Protein AF-A0A6I1JMP0-F1 (afdb_monomer_lite)

pLDDT: mean 73.6, std 20.13, range [30.09, 96.31]

Foldseek 3Di:
DDDDDPPDDPDPPPVVVVVVVVCVVDDDDDDDDDPDPDDDFQKWKWWDEALEIEIEGEDQDVVLVVLLVVLLVVLPVSRHYHYHYDHDNPAAPCCSVQNNLQSNLCSQFHGWMWMDGRQEIDTDHHGDPPVSVVVNVVSVVVHPPRHDD

Radius of gyration: 17.38 Å; chains: 1; bounding box: 66×36×36 Å

Secondary structure (DSSP, 8-state):
------SSSSS-THHHHHHHHHHTT----S--------PPP-EEEEEEETTEEEEEEEESSHHHHHHHHHHHHHH-TT-EEEEEEEE-S-PPTTHHHHHHHHHHHHTTEEEEEEEEETTEEEEEEEESHHHHHHHHHHHHHTPPTT-B-

Structure (mmCIF, N/CA/C/O backbone):
data_AF-A0A6I1JMP0-F1
#
_entry.id   AF-A0A6I1JMP0-F1
#
loop_
_atom_site.group_PDB
_atom_site.id
_atom_site.type_symbol
_atom_site.label_atom_id
_atom_site.label_alt_id
_atom_site.label_comp_id
_atom_site.label_asym_id
_atom_site.label_entity_id
_atom_site.label_seq_id
_atom_site.pdbx_PDB_ins_code
_atom_site.Cartn_x
_atom_site.Cartn_y
_atom_site.Cartn_z
_atom_site.occupancy
_atom_site.B_iso_or_equiv
_atom_site.auth_seq_id
_atom_site.auth_comp_id
_atom_site.auth_asym_id
_atom_site.auth_atom_id
_atom_site.pdbx_PDB_model_num
ATOM 1 N N . MET A 1 1 ? 49.436 2.771 -10.091 1.00 38.75 1 MET A N 1
ATOM 2 C CA . MET A 1 1 ? 49.497 3.613 -8.878 1.00 38.75 1 MET A CA 1
ATOM 3 C C . MET A 1 1 ? 48.070 4.043 -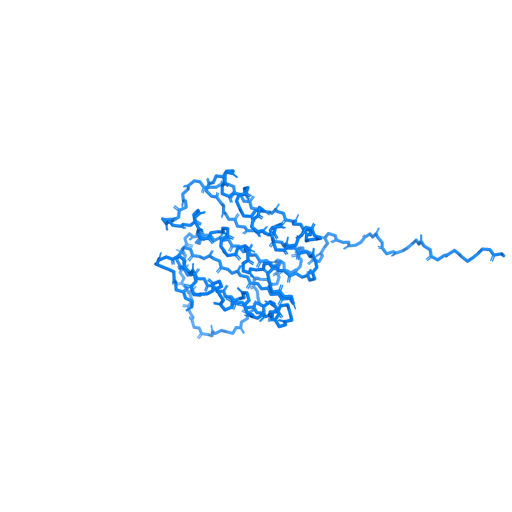8.599 1.00 38.75 1 MET A C 1
ATOM 5 O O . MET A 1 1 ? 47.429 4.527 -9.519 1.00 38.75 1 MET A O 1
ATOM 9 N N . ALA A 1 2 ? 47.541 3.644 -7.445 1.00 38.41 2 ALA A N 1
ATOM 10 C CA . ALA A 1 2 ? 46.113 3.490 -7.181 1.00 38.41 2 ALA A CA 1
ATOM 11 C C . ALA A 1 2 ? 45.353 4.825 -7.120 1.00 38.41 2 ALA A C 1
ATOM 13 O O . ALA A 1 2 ? 45.766 5.734 -6.404 1.00 38.41 2 ALA A O 1
ATOM 14 N N . ASP A 1 3 ? 44.236 4.896 -7.844 1.00 30.09 3 ASP A N 1
ATOM 15 C CA . ASP A 1 3 ? 43.247 5.966 -7.742 1.00 30.09 3 ASP A CA 1
ATOM 16 C C . ASP A 1 3 ? 42.287 5.643 -6.586 1.00 30.09 3 ASP A C 1
ATOM 18 O O . ASP A 1 3 ? 41.562 4.646 -6.596 1.00 30.09 3 ASP A O 1
ATOM 22 N N . ALA A 1 4 ? 42.373 6.444 -5.527 1.00 41.44 4 ALA A N 1
ATOM 23 C CA . ALA A 1 4 ? 41.570 6.330 -4.320 1.00 41.44 4 ALA A CA 1
ATOM 24 C C . ALA A 1 4 ? 40.298 7.177 -4.473 1.00 41.44 4 ALA A C 1
ATOM 26 O O . ALA A 1 4 ? 40.251 8.331 -4.052 1.00 41.44 4 ALA A O 1
ATOM 27 N N . GLY A 1 5 ? 39.262 6.587 -5.070 1.00 37.03 5 GLY A N 1
ATOM 28 C CA . GLY A 1 5 ? 37.999 7.260 -5.383 1.00 37.03 5 GLY A CA 1
ATOM 29 C C . GLY A 1 5 ? 36.747 6.565 -4.845 1.00 37.03 5 GLY A C 1
ATOM 30 O O . GLY A 1 5 ? 35.723 6.589 -5.512 1.00 37.03 5 GLY A O 1
ATOM 31 N N . LEU A 1 6 ? 36.783 5.917 -3.673 1.00 38.41 6 LEU A N 1
ATOM 32 C CA . LEU A 1 6 ? 35.610 5.207 -3.121 1.00 38.41 6 LEU A CA 1
ATOM 33 C C . LEU A 1 6 ? 35.422 5.466 -1.623 1.00 38.41 6 LEU A C 1
ATOM 35 O O . LEU A 1 6 ? 35.526 4.571 -0.791 1.00 38.41 6 LEU A O 1
ATOM 39 N N . GLY A 1 7 ? 35.153 6.719 -1.255 1.00 36.94 7 GLY A N 1
ATOM 40 C CA . GLY A 1 7 ? 35.006 7.065 0.158 1.00 36.94 7 GLY A CA 1
ATOM 41 C C . GLY A 1 7 ? 34.361 8.413 0.427 1.00 36.94 7 GLY A C 1
ATOM 42 O O . GLY A 1 7 ? 34.910 9.192 1.202 1.00 36.94 7 GLY A O 1
ATOM 43 N N . ARG A 1 8 ? 33.227 8.742 -0.212 1.00 49.22 8 ARG A N 1
ATOM 44 C CA . ARG A 1 8 ? 32.472 9.940 0.212 1.00 49.22 8 ARG A CA 1
ATOM 45 C C . ARG A 1 8 ? 30.971 10.004 -0.084 1.00 49.22 8 ARG A C 1
ATOM 47 O O . ARG A 1 8 ? 30.377 11.047 0.157 1.00 49.22 8 ARG A O 1
ATOM 54 N N . VAL A 1 9 ? 30.327 8.919 -0.517 1.00 43.19 9 VAL A N 1
ATOM 55 C CA . VAL A 1 9 ? 28.877 8.924 -0.820 1.00 43.19 9 VAL A CA 1
ATOM 56 C C . VAL A 1 9 ? 28.107 7.966 0.091 1.00 43.19 9 VAL A C 1
ATOM 58 O O . VAL A 1 9 ? 27.271 7.204 -0.355 1.00 43.19 9 VAL A O 1
ATOM 61 N N . MET A 1 10 ? 28.398 7.952 1.392 1.00 44.78 10 MET A N 1
ATOM 62 C CA . MET A 1 10 ? 27.617 7.174 2.368 1.00 44.78 10 MET A CA 1
ATOM 63 C C . MET A 1 10 ? 27.714 7.819 3.753 1.00 44.78 10 MET A C 1
ATOM 65 O O . MET A 1 10 ? 28.401 7.299 4.629 1.00 44.78 10 MET A O 1
ATOM 69 N N . ARG A 1 11 ? 27.108 9.000 3.961 1.00 45.81 11 ARG A N 1
ATOM 70 C CA . ARG A 1 11 ? 26.920 9.533 5.331 1.00 45.81 11 ARG A CA 1
ATOM 71 C C . ARG A 1 11 ? 25.887 10.653 5.527 1.00 45.81 11 ARG A C 1
ATOM 73 O O . ARG A 1 11 ? 25.897 11.287 6.576 1.00 45.81 11 ARG A O 1
ATOM 80 N N . HIS A 1 12 ? 24.961 10.875 4.587 1.00 43.22 12 HIS A N 1
ATOM 81 C CA . HIS A 1 12 ? 23.867 11.855 4.765 1.00 43.22 12 HIS A CA 1
ATOM 82 C C . HIS A 1 12 ? 22.460 11.309 4.449 1.00 43.22 12 HIS A C 1
ATOM 84 O O . HIS A 1 12 ? 21.488 12.060 4.433 1.00 43.22 12 HIS A O 1
ATOM 90 N N . TRP A 1 13 ? 22.329 9.989 4.287 1.00 39.50 13 TRP A N 1
ATOM 91 C CA . TRP A 1 13 ? 21.099 9.322 3.845 1.00 39.50 13 TRP A CA 1
ATOM 92 C C . TRP A 1 13 ? 19.871 9.375 4.795 1.00 39.50 13 TRP A C 1
ATOM 94 O O . TRP A 1 13 ? 18.766 9.256 4.280 1.00 39.50 13 TRP A O 1
ATOM 104 N N . PRO A 1 14 ? 19.936 9.631 6.125 1.00 41.81 14 PRO A N 1
ATOM 105 C CA . PRO A 1 14 ? 18.713 9.619 6.939 1.00 41.81 14 PRO A CA 1
ATOM 106 C C . PRO A 1 14 ? 17.986 10.976 7.022 1.00 41.81 14 PRO A C 1
ATOM 108 O O . PRO A 1 14 ? 16.922 11.052 7.626 1.00 41.81 14 PRO A O 1
ATOM 111 N N . ARG A 1 15 ? 18.522 12.066 6.443 1.00 42.44 15 ARG A N 1
ATOM 112 C CA . ARG A 1 15 ? 17.909 13.409 6.563 1.00 42.44 15 ARG A CA 1
ATOM 113 C C . ARG A 1 15 ? 16.947 13.783 5.435 1.00 42.44 15 ARG A C 1
ATOM 115 O O . ARG A 1 15 ? 16.095 14.636 5.646 1.00 42.44 15 ARG A O 1
ATOM 122 N N . LEU A 1 16 ? 17.040 13.144 4.269 1.00 45.06 16 LEU A N 1
ATOM 123 C CA . LEU A 1 16 ? 16.169 13.459 3.128 1.00 45.06 16 LEU A CA 1
ATOM 124 C C . LEU A 1 16 ? 14.855 12.667 3.143 1.00 45.06 16 LEU A C 1
ATOM 126 O O . LEU A 1 16 ? 13.846 13.191 2.691 1.00 45.06 16 LEU A O 1
ATOM 130 N N . ILE A 1 17 ? 14.830 11.482 3.765 1.00 50.97 17 ILE A N 1
ATOM 131 C CA . ILE A 1 17 ? 13.585 10.737 4.032 1.00 50.97 17 ILE A CA 1
ATOM 132 C C . ILE A 1 17 ? 12.728 11.513 5.041 1.00 50.97 17 ILE A C 1
ATOM 134 O O . ILE A 1 17 ? 11.531 11.686 4.834 1.00 50.97 17 ILE A O 1
ATOM 138 N N . ALA A 1 18 ? 13.361 12.093 6.068 1.00 39.06 18 ALA A N 1
ATOM 139 C CA . ALA A 1 18 ? 12.692 13.023 6.969 1.00 39.06 18 ALA A CA 1
ATOM 140 C C . ALA A 1 18 ? 12.230 14.299 6.248 1.00 39.06 18 ALA A C 1
ATOM 142 O O . ALA A 1 18 ? 11.199 14.828 6.623 1.00 39.06 18 ALA A O 1
ATOM 143 N N . MET A 1 19 ? 12.925 14.786 5.211 1.00 36.94 19 MET A N 1
ATOM 144 C CA . MET A 1 19 ? 12.552 16.036 4.530 1.00 36.94 19 MET A CA 1
ATOM 145 C C . MET A 1 19 ? 11.480 15.862 3.443 1.00 36.94 19 MET A C 1
ATOM 147 O O . MET A 1 19 ? 10.708 16.788 3.235 1.00 36.94 19 MET A O 1
ATOM 151 N N . ALA A 1 20 ? 11.363 14.688 2.813 1.00 43.72 20 ALA A N 1
ATOM 152 C CA . ALA A 1 20 ? 10.216 14.350 1.962 1.00 43.72 20 ALA A CA 1
ATOM 153 C C . ALA A 1 20 ? 8.941 14.099 2.793 1.00 43.72 20 ALA A C 1
ATOM 155 O O . ALA A 1 20 ? 7.858 14.515 2.393 1.00 43.72 20 ALA A O 1
ATOM 156 N N . LEU A 1 21 ? 9.076 13.527 3.998 1.00 47.44 21 LEU A N 1
ATOM 157 C CA . LEU A 1 21 ? 7.983 13.459 4.977 1.00 47.44 21 LEU A CA 1
ATOM 158 C C . LEU A 1 21 ? 7.676 14.820 5.631 1.00 47.44 21 LEU A C 1
ATOM 160 O O . LEU A 1 21 ? 6.520 15.094 5.929 1.00 47.44 21 LEU A O 1
ATOM 164 N N . LEU A 1 22 ? 8.668 15.701 5.812 1.00 42.62 22 LEU A N 1
ATOM 165 C CA . LEU A 1 22 ? 8.462 17.045 6.376 1.00 42.62 22 LEU A CA 1
ATOM 166 C C . LEU A 1 22 ? 7.930 18.051 5.338 1.00 42.62 22 LEU A C 1
ATOM 168 O O . LEU A 1 22 ? 7.284 19.024 5.713 1.00 42.62 22 LEU A O 1
ATOM 172 N N . LEU A 1 23 ? 8.140 17.813 4.037 1.00 40.66 23 LEU A N 1
ATOM 173 C CA . LEU A 1 23 ? 7.526 18.604 2.961 1.00 40.66 23 LEU A CA 1
ATOM 174 C C . LEU A 1 23 ? 6.091 18.173 2.633 1.00 40.66 23 LEU A C 1
ATOM 176 O O . LEU A 1 23 ? 5.358 18.961 2.041 1.00 40.66 23 LEU A O 1
ATOM 180 N N . LEU A 1 24 ? 5.630 17.015 3.120 1.00 45.25 24 LEU A N 1
ATOM 181 C CA . LEU A 1 24 ? 4.205 16.657 3.112 1.00 45.25 24 LEU A CA 1
ATOM 182 C C . LEU A 1 24 ? 3.403 17.361 4.229 1.00 45.25 24 LEU A C 1
ATOM 184 O O . LEU A 1 24 ? 2.271 16.995 4.519 1.00 45.25 24 LEU A O 1
ATOM 188 N N . ALA A 1 25 ? 3.976 18.394 4.852 1.00 42.72 25 ALA A N 1
ATOM 189 C CA . ALA A 1 25 ? 3.226 19.429 5.559 1.00 42.72 25 ALA A CA 1
ATOM 190 C C . ALA A 1 25 ? 3.020 20.696 4.697 1.00 42.72 25 ALA A C 1
ATOM 192 O O . ALA A 1 25 ? 2.418 21.658 5.171 1.00 42.72 25 ALA A O 1
ATOM 193 N N . LEU A 1 26 ? 3.532 20.739 3.454 1.00 41.38 26 LEU A N 1
ATOM 194 C CA . LEU A 1 26 ? 3.520 21.957 2.641 1.00 41.38 26 LEU A CA 1
ATOM 195 C C . LEU A 1 26 ? 3.535 21.715 1.116 1.00 41.38 26 LEU A C 1
ATOM 197 O O . LEU A 1 26 ? 4.422 22.194 0.411 1.00 41.38 26 LEU A O 1
ATOM 201 N N . ALA A 1 27 ? 2.508 21.055 0.581 1.00 36.16 27 ALA A N 1
ATOM 202 C CA . ALA A 1 27 ? 2.148 21.187 -0.834 1.00 36.16 27 ALA A CA 1
ATOM 203 C C . ALA A 1 27 ? 0.772 21.873 -0.946 1.00 36.16 27 ALA A C 1
ATOM 205 O O . ALA A 1 27 ? -0.240 21.246 -0.639 1.00 36.16 27 ALA A O 1
ATOM 206 N N . PRO A 1 28 ? 0.685 23.163 -1.333 1.00 42.41 28 PRO A N 1
ATOM 207 C CA . PRO A 1 28 ? -0.599 23.820 -1.526 1.00 42.41 28 PRO A CA 1
ATOM 208 C C . PRO A 1 28 ? -1.009 23.789 -3.002 1.00 42.41 28 PRO A C 1
ATOM 210 O O . PRO A 1 28 ? -0.508 24.592 -3.789 1.00 42.41 28 PRO A O 1
ATOM 213 N N . HIS A 1 29 ? -1.974 22.942 -3.374 1.00 42.78 29 HIS A N 1
ATOM 214 C CA . HIS A 1 29 ? -2.870 23.223 -4.507 1.00 42.78 29 HIS A CA 1
ATOM 215 C C . HIS A 1 29 ? -4.268 22.639 -4.255 1.00 42.78 29 HIS A C 1
ATOM 217 O O . HIS A 1 29 ? -4.628 21.606 -4.797 1.00 42.78 29 HIS A O 1
ATOM 223 N N . HIS A 1 30 ? -5.016 23.277 -3.352 1.00 40.66 30 HIS A N 1
ATOM 224 C CA . HIS A 1 30 ? -6.379 23.798 -3.541 1.00 40.66 30 HIS A CA 1
ATOM 225 C C . HIS A 1 30 ? -6.719 24.613 -2.279 1.00 40.66 30 HIS A C 1
ATOM 227 O O . HIS A 1 30 ? -6.793 24.085 -1.172 1.00 40.66 30 HIS A O 1
ATOM 233 N N . SER A 1 31 ? -6.869 25.931 -2.432 1.00 55.12 31 SER A N 1
ATOM 234 C CA . SER A 1 31 ? -7.394 26.811 -1.383 1.00 55.12 31 SER A CA 1
ATOM 235 C C . SER A 1 31 ? -8.855 26.476 -1.097 1.00 55.12 31 SER A C 1
ATOM 237 O O . SER A 1 31 ? -9.685 26.645 -1.984 1.00 55.12 31 SER A O 1
ATOM 239 N N . ALA A 1 32 ? -9.172 26.101 0.141 1.00 42.25 32 ALA A N 1
ATOM 240 C CA . ALA A 1 32 ? -10.128 26.803 1.007 1.00 42.25 32 ALA A CA 1
ATOM 241 C C . ALA A 1 32 ? -10.348 25.995 2.297 1.00 42.25 32 ALA A C 1
ATOM 243 O O . ALA A 1 32 ? -10.849 24.881 2.259 1.00 42.25 32 ALA A O 1
ATOM 244 N N . AL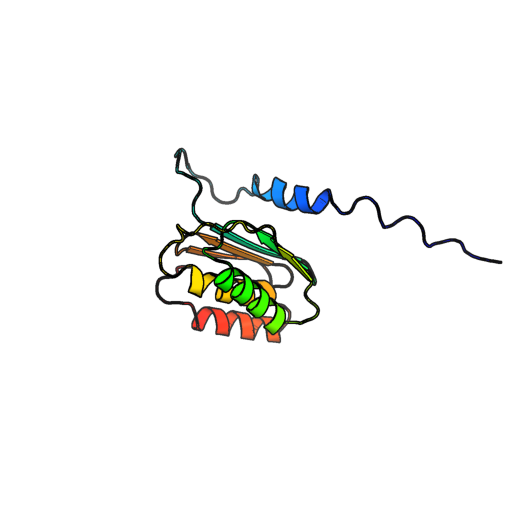A A 1 33 ? -9.981 26.602 3.427 1.00 42.75 33 ALA A N 1
ATOM 245 C CA . ALA A 1 33 ? -10.493 26.329 4.769 1.00 42.75 33 ALA A CA 1
ATOM 246 C C . ALA A 1 33 ? -10.678 24.854 5.185 1.00 42.75 33 ALA A C 1
ATOM 248 O O . ALA A 1 33 ? -11.752 24.283 5.036 1.00 42.75 33 ALA A O 1
ATOM 249 N N . GLN A 1 34 ? -9.700 24.303 5.903 1.00 40.12 34 GLN A N 1
ATOM 250 C CA . GLN A 1 34 ? -10.008 23.346 6.969 1.00 40.12 34 GLN A CA 1
ATOM 251 C C . GLN A 1 34 ? -9.497 23.894 8.297 1.00 40.12 34 GLN A C 1
ATOM 253 O O . GLN A 1 34 ? -8.521 23.446 8.886 1.00 40.12 34 GLN A O 1
ATOM 258 N N . THR A 1 35 ? -10.200 24.918 8.772 1.00 44.25 35 THR A N 1
ATOM 259 C CA . THR A 1 35 ? -10.404 25.104 10.206 1.00 44.25 35 THR A CA 1
ATOM 260 C C . THR A 1 35 ? -11.270 23.946 10.697 1.00 44.25 35 THR A C 1
ATOM 262 O O . THR A 1 35 ? -12.494 24.035 10.650 1.00 44.25 35 THR A O 1
ATOM 265 N N . ALA A 1 36 ? -10.663 22.843 11.117 1.00 43.72 36 ALA A N 1
ATOM 266 C CA . ALA A 1 36 ? -11.351 21.847 11.926 1.00 43.72 36 ALA A CA 1
ATOM 267 C C . ALA A 1 36 ? -10.322 21.024 12.696 1.00 43.72 36 ALA A C 1
ATOM 269 O O . ALA A 1 36 ? -9.566 20.249 12.115 1.00 43.72 36 ALA A O 1
ATOM 270 N N . GLU A 1 37 ? -10.325 21.183 14.014 1.00 37.75 37 GLU A N 1
ATOM 271 C CA . GLU A 1 37 ? -9.728 20.234 14.943 1.00 37.75 37 GLU A CA 1
ATOM 272 C C . GLU A 1 37 ? -10.477 18.898 14.802 1.00 37.75 37 GLU A C 1
ATOM 274 O O . GLU A 1 37 ? -11.472 18.643 15.472 1.00 37.75 37 GLU A O 1
ATOM 279 N N . THR A 1 38 ? -10.050 18.072 13.849 1.00 41.16 38 THR A N 1
ATOM 280 C CA . THR A 1 38 ? -10.534 16.700 13.659 1.00 41.16 38 THR A CA 1
ATOM 281 C C . THR A 1 38 ? -9.395 15.773 14.072 1.00 41.16 38 THR A C 1
ATOM 283 O O . THR A 1 38 ? -8.257 16.033 13.670 1.00 41.16 38 THR A O 1
ATOM 286 N N . PRO A 1 39 ? -9.632 14.717 14.876 1.00 49.41 39 PRO A N 1
ATOM 287 C CA . PRO A 1 39 ? -8.598 13.717 15.129 1.00 49.41 39 PRO A CA 1
ATOM 288 C C . PRO A 1 39 ? -8.040 13.239 13.784 1.00 49.41 39 PRO A C 1
ATOM 290 O O . PRO A 1 39 ? -8.813 12.973 12.863 1.00 49.41 39 PRO A O 1
ATOM 293 N N . ALA A 1 40 ? -6.708 13.207 13.657 1.00 58.25 40 ALA A N 1
ATOM 294 C CA . ALA A 1 40 ? -6.042 12.909 12.393 1.00 58.25 40 ALA A CA 1
ATOM 295 C C . ALA A 1 40 ? -6.647 11.636 11.762 1.00 58.25 40 ALA A C 1
ATOM 297 O O . ALA A 1 40 ? -6.731 10.614 12.452 1.00 58.25 40 ALA A O 1
ATOM 298 N N . PRO A 1 41 ? -7.107 11.683 10.496 1.00 72.50 41 PRO A N 1
ATOM 299 C CA . PRO A 1 41 ? -7.826 10.562 9.907 1.00 72.50 41 PRO A CA 1
ATOM 300 C C . PRO A 1 41 ? -6.951 9.308 9.850 1.00 72.50 41 PRO A C 1
ATOM 302 O O . PRO A 1 41 ? -5.737 9.406 9.646 1.00 72.50 41 PRO A O 1
ATOM 305 N N . TYR A 1 42 ? -7.575 8.134 9.982 1.00 82.81 42 TYR A N 1
ATOM 306 C CA . TYR A 1 42 ? -6.907 6.849 9.784 1.00 82.81 42 TYR A CA 1
ATOM 307 C C . TYR A 1 42 ? -6.437 6.739 8.330 1.00 82.81 42 TYR A C 1
ATOM 309 O O . TYR A 1 42 ? -7.247 6.560 7.416 1.00 82.81 42 TYR A O 1
ATOM 317 N N . GLN A 1 43 ? -5.129 6.891 8.131 1.00 90.06 43 GLN A N 1
ATOM 318 C CA . GLN A 1 43 ? -4.516 7.049 6.818 1.00 90.06 43 GLN A CA 1
ATOM 319 C C . GLN A 1 43 ? -3.333 6.111 6.623 1.00 90.06 43 GLN A C 1
ATOM 321 O O . GLN A 1 43 ? -2.587 5.842 7.564 1.00 90.06 43 GLN A O 1
ATOM 326 N N . LEU A 1 44 ? -3.133 5.682 5.380 1.00 90.00 44 LEU A N 1
ATOM 327 C CA . LEU A 1 44 ? -1.953 4.967 4.908 1.00 90.00 44 LEU A CA 1
ATOM 328 C C . LEU A 1 44 ? -1.380 5.732 3.713 1.00 90.00 44 LEU A C 1
ATOM 330 O O . LEU A 1 44 ? -2.083 5.991 2.739 1.00 90.00 44 LEU A O 1
ATOM 334 N N . SER A 1 45 ? -0.104 6.088 3.796 1.00 87.62 45 SER A N 1
ATOM 335 C CA . SER A 1 45 ? 0.639 6.774 2.742 1.00 87.62 45 SER A CA 1
ATOM 336 C C . SER A 1 45 ? 1.686 5.839 2.159 1.00 87.62 45 SER A C 1
ATOM 338 O O . SER A 1 45 ? 2.397 5.152 2.899 1.00 87.62 45 SER A O 1
ATOM 340 N N . LEU A 1 46 ? 1.768 5.812 0.832 1.00 91.00 46 LEU A N 1
ATOM 341 C CA . LEU A 1 46 ? 2.708 5.006 0.075 1.00 91.00 46 LEU A CA 1
ATOM 342 C C . LEU A 1 46 ? 3.383 5.890 -0.963 1.00 91.00 46 LEU A C 1
ATOM 344 O O . LEU A 1 46 ? 2.713 6.477 -1.806 1.00 91.00 46 LEU A O 1
ATOM 348 N N . VAL A 1 47 ? 4.707 5.974 -0.925 1.00 88.44 47 VAL A N 1
ATOM 349 C CA . VAL A 1 47 ? 5.484 6.806 -1.849 1.00 88.44 47 VAL A CA 1
ATOM 350 C C . VAL A 1 47 ? 6.534 5.940 -2.522 1.00 88.44 47 VAL A C 1
ATOM 352 O O . VAL A 1 47 ? 7.371 5.353 -1.839 1.00 88.44 47 VAL A O 1
ATOM 355 N N . ARG A 1 48 ? 6.494 5.854 -3.854 1.00 88.44 48 ARG A N 1
ATOM 356 C CA . ARG A 1 48 ? 7.483 5.149 -4.671 1.00 88.44 48 ARG A CA 1
ATOM 357 C C . ARG A 1 48 ? 8.436 6.130 -5.340 1.00 88.44 48 ARG A C 1
ATOM 359 O O . ARG A 1 48 ? 8.038 6.926 -6.189 1.00 88.44 48 ARG A O 1
ATOM 366 N N . GLU A 1 49 ? 9.714 5.972 -5.022 1.00 86.56 49 GLU A N 1
ATOM 367 C CA . GLU A 1 49 ? 10.837 6.703 -5.602 1.00 86.56 49 GLU A CA 1
ATOM 368 C C . GLU A 1 49 ? 11.866 5.707 -6.137 1.00 86.56 49 GLU A C 1
ATOM 370 O O . GLU A 1 49 ? 12.561 5.024 -5.383 1.00 86.56 49 GLU A O 1
ATOM 375 N N . GLY A 1 50 ? 11.952 5.585 -7.463 1.00 87.25 50 GLY A N 1
ATOM 376 C CA . GLY A 1 50 ? 12.798 4.573 -8.092 1.00 87.25 50 GLY A 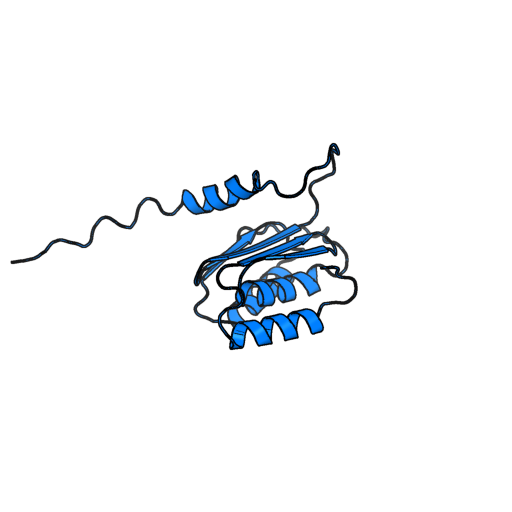CA 1
ATOM 377 C C . GLY A 1 50 ? 12.399 3.155 -7.661 1.00 87.25 50 GLY A C 1
ATOM 378 O O . GLY A 1 50 ? 11.267 2.724 -7.888 1.00 87.25 50 GLY A O 1
ATOM 379 N N . ASP A 1 51 ? 13.343 2.437 -7.057 1.00 89.75 51 ASP A N 1
ATOM 380 C CA . ASP A 1 51 ? 13.155 1.072 -6.544 1.00 89.75 51 ASP A CA 1
ATOM 381 C C . ASP A 1 51 ? 12.964 1.053 -5.019 1.00 89.75 51 ASP A C 1
ATOM 383 O O . ASP A 1 51 ? 13.199 0.044 -4.359 1.00 89.75 51 ASP A O 1
ATOM 387 N N . LEU A 1 52 ? 12.537 2.181 -4.446 1.00 88.62 52 LEU A N 1
ATOM 388 C CA . LEU A 1 52 ? 12.218 2.332 -3.033 1.00 88.62 52 LEU A CA 1
ATOM 389 C C . LEU A 1 52 ? 10.738 2.681 -2.865 1.00 88.62 52 LEU A C 1
ATOM 391 O O . LEU A 1 52 ? 10.248 3.617 -3.494 1.00 88.62 52 LEU A O 1
ATOM 395 N N . VAL A 1 53 ? 10.042 1.971 -1.981 1.00 91.56 53 VAL A N 1
ATOM 396 C CA . VAL A 1 53 ? 8.697 2.329 -1.516 1.00 91.56 53 VAL A CA 1
ATOM 397 C C . VAL A 1 53 ? 8.751 2.642 -0.027 1.00 91.56 53 VAL A C 1
ATOM 399 O O . VAL A 1 53 ? 9.166 1.808 0.774 1.00 91.56 53 VAL A O 1
ATOM 402 N N . ALA A 1 54 ? 8.327 3.842 0.352 1.00 90.06 54 ALA A N 1
ATOM 403 C CA . ALA A 1 54 ? 8.141 4.234 1.741 1.00 90.06 54 ALA A CA 1
ATOM 404 C C . ALA A 1 54 ? 6.664 4.104 2.124 1.00 90.06 54 ALA A C 1
ATOM 406 O O . ALA A 1 54 ? 5.793 4.600 1.409 1.00 90.06 54 ALA A O 1
ATOM 407 N N . LEU A 1 55 ? 6.397 3.447 3.251 1.00 92.19 55 LEU A N 1
ATOM 408 C CA . LEU A 1 55 ? 5.072 3.276 3.837 1.00 92.19 55 LEU A CA 1
ATOM 409 C C . LEU A 1 55 ? 4.994 4.046 5.151 1.00 92.19 55 LEU A C 1
ATOM 411 O O . LEU A 1 55 ? 5.902 3.957 5.975 1.00 92.19 55 LEU A O 1
ATOM 415 N N . GLY A 1 56 ? 3.897 4.761 5.377 1.00 89.62 56 GLY A N 1
ATOM 416 C CA . GLY A 1 56 ? 3.642 5.472 6.628 1.00 89.62 56 GLY A CA 1
ATOM 417 C C . GLY A 1 56 ? 2.160 5.514 6.977 1.00 89.62 56 GLY A C 1
ATOM 418 O O . GLY A 1 56 ? 1.307 5.281 6.125 1.00 89.62 56 GLY A O 1
ATOM 419 N N . GLY A 1 57 ? 1.846 5.824 8.235 1.00 89.81 57 GLY A N 1
ATOM 420 C CA . GLY A 1 57 ? 0.469 5.881 8.731 1.00 89.81 57 GLY A CA 1
ATOM 421 C C . GLY A 1 57 ? 0.078 4.632 9.518 1.00 89.81 57 GLY A C 1
ATOM 422 O O . GLY A 1 57 ? 0.887 4.125 10.298 1.00 89.81 57 GLY A O 1
ATOM 423 N N . PHE A 1 58 ? -1.154 4.153 9.345 1.00 90.31 58 PHE A N 1
ATOM 424 C CA . PHE A 1 58 ? -1.747 3.118 10.191 1.00 90.31 58 PHE A CA 1
ATOM 425 C C . PHE A 1 58 ? -2.185 1.873 9.419 1.00 90.31 58 PHE A C 1
ATOM 427 O O . PHE A 1 58 ? -2.685 1.957 8.296 1.00 90.31 58 PHE A O 1
ATOM 434 N N . LEU A 1 59 ? -2.021 0.714 10.057 1.00 92.56 59 LEU A N 1
ATOM 435 C CA . LEU A 1 59 ? -2.526 -0.579 9.594 1.00 92.56 59 LEU A CA 1
ATOM 436 C C . LEU A 1 59 ? -3.262 -1.307 10.728 1.00 92.56 59 LEU A C 1
ATOM 438 O O . LEU A 1 59 ? -2.889 -1.139 11.887 1.00 92.56 59 LEU A O 1
ATOM 442 N N . PRO A 1 60 ? -4.320 -2.086 10.449 1.00 92.38 60 PRO A N 1
ATOM 443 C CA . PRO A 1 60 ? -5.161 -2.651 11.507 1.00 92.38 60 PRO A CA 1
ATOM 444 C C . PRO A 1 60 ? -4.448 -3.717 12.337 1.00 92.38 60 PRO A C 1
ATOM 446 O O . PRO A 1 60 ? -4.593 -3.754 13.558 1.00 92.38 60 PRO A O 1
ATOM 449 N N . ASP A 1 61 ? -3.673 -4.568 11.671 1.00 93.50 61 ASP A N 1
ATOM 450 C CA . ASP A 1 61 ? -3.001 -5.725 12.245 1.00 93.50 61 ASP A CA 1
ATOM 451 C C . ASP A 1 61 ? -1.777 -6.126 11.407 1.00 93.50 61 ASP A C 1
ATOM 453 O O . ASP A 1 61 ? -1.529 -5.594 10.319 1.00 93.50 61 ASP A O 1
ATOM 457 N N . GLU A 1 62 ? -0.998 -7.074 11.931 1.00 94.12 62 GLU A N 1
ATOM 458 C CA . GLU A 1 62 ? 0.202 -7.582 11.259 1.00 94.12 62 GLU A CA 1
ATOM 459 C C . GLU A 1 62 ? -0.141 -8.312 9.950 1.00 94.12 62 GLU A C 1
ATOM 461 O O . GLU A 1 62 ? 0.581 -8.182 8.968 1.00 94.12 62 GLU A O 1
ATOM 466 N N . ALA A 1 63 ? -1.288 -8.999 9.883 1.00 94.06 63 ALA A N 1
ATOM 467 C CA . ALA A 1 63 ? -1.721 -9.689 8.668 1.00 94.06 63 ALA A CA 1
ATOM 468 C C . ALA A 1 63 ? -1.936 -8.712 7.498 1.00 94.06 63 ALA A C 1
ATOM 470 O O . ALA A 1 63 ? -1.592 -9.006 6.353 1.00 94.06 63 ALA A O 1
ATOM 471 N N . SER A 1 64 ? -2.462 -7.523 7.787 1.00 93.19 64 SER A N 1
ATOM 472 C CA . SER A 1 64 ? -2.653 -6.460 6.802 1.00 93.19 64 SER A CA 1
ATOM 473 C C . SER A 1 64 ? -1.329 -5.830 6.378 1.00 93.19 64 SER A C 1
ATOM 475 O O . SER A 1 64 ? -1.153 -5.520 5.199 1.00 93.19 64 SER A O 1
ATOM 477 N N . ARG A 1 65 ? -0.370 -5.689 7.303 1.00 95.06 65 ARG A N 1
ATOM 478 C CA . ARG A 1 65 ? 1.006 -5.284 6.974 1.00 95.06 65 ARG A CA 1
ATOM 479 C C . ARG A 1 65 ? 1.677 -6.290 6.050 1.00 95.06 65 ARG A C 1
ATOM 481 O O . ARG A 1 65 ? 2.190 -5.895 5.004 1.00 95.06 65 ARG A O 1
ATOM 488 N N . ASP A 1 66 ? 1.609 -7.573 6.372 1.00 96.31 66 ASP A N 1
ATOM 489 C CA . ASP A 1 66 ? 2.167 -8.632 5.533 1.00 96.31 66 ASP A CA 1
ATOM 490 C C . ASP A 1 66 ? 1.527 -8.653 4.141 1.00 96.31 66 ASP A C 1
ATOM 492 O O . ASP A 1 66 ? 2.230 -8.779 3.136 1.00 96.31 66 ASP A O 1
ATOM 496 N N . ALA A 1 67 ? 0.208 -8.454 4.057 1.00 95.31 67 ALA A N 1
ATOM 497 C CA . ALA A 1 67 ? -0.498 -8.347 2.783 1.00 95.31 67 ALA A CA 1
ATOM 498 C C . ALA A 1 67 ? -0.023 -7.140 1.955 1.00 95.31 67 ALA A C 1
ATOM 500 O O . ALA A 1 67 ? 0.196 -7.270 0.749 1.00 95.31 67 ALA A O 1
ATOM 501 N N . VAL A 1 68 ? 0.180 -5.978 2.588 1.00 95.62 68 VAL A N 1
ATOM 502 C CA . VAL A 1 68 ? 0.719 -4.765 1.947 1.00 95.62 68 VAL A CA 1
ATOM 503 C C . VAL A 1 68 ? 2.127 -5.005 1.404 1.00 95.62 68 VAL A C 1
ATOM 505 O O . VAL A 1 68 ? 2.395 -4.736 0.231 1.00 95.62 68 VAL A O 1
ATOM 508 N N . LEU A 1 69 ? 3.020 -5.563 2.223 1.00 95.25 69 LEU A N 1
ATOM 509 C CA . LEU A 1 69 ? 4.390 -5.875 1.813 1.00 95.25 69 LEU A CA 1
ATOM 510 C C . LEU A 1 69 ? 4.421 -6.929 0.698 1.00 95.25 69 LEU A C 1
ATOM 512 O O . LEU A 1 69 ? 5.196 -6.808 -0.254 1.00 95.25 69 LEU A O 1
ATOM 516 N N . GLY A 1 70 ? 3.562 -7.945 0.790 1.00 95.25 70 GLY A N 1
ATOM 517 C CA . GLY A 1 70 ? 3.393 -8.972 -0.232 1.00 95.25 70 GLY A CA 1
ATOM 518 C C . GLY A 1 70 ? 2.930 -8.394 -1.569 1.00 95.25 70 GLY A C 1
ATOM 519 O O . GLY A 1 70 ? 3.491 -8.741 -2.607 1.00 95.25 70 GLY A O 1
ATOM 520 N N . ALA A 1 71 ? 1.974 -7.462 -1.552 1.00 94.12 71 ALA A N 1
ATOM 521 C CA . ALA A 1 71 ? 1.472 -6.810 -2.758 1.00 94.12 71 ALA A CA 1
ATOM 522 C C . ALA A 1 71 ? 2.550 -5.987 -3.481 1.00 94.12 71 ALA A C 1
ATOM 524 O O . ALA A 1 71 ? 2.628 -6.030 -4.708 1.00 94.12 71 ALA A O 1
ATOM 525 N N . ILE A 1 72 ? 3.423 -5.294 -2.740 1.00 93.50 72 ILE A N 1
ATOM 526 C CA . ILE A 1 72 ? 4.553 -4.551 -3.325 1.00 93.50 72 ILE A CA 1
ATOM 527 C C . ILE A 1 72 ? 5.548 -5.520 -3.971 1.00 93.50 72 ILE A C 1
ATOM 529 O O . ILE A 1 72 ? 5.923 -5.353 -5.133 1.00 93.50 72 ILE A O 1
ATOM 533 N N . ARG A 1 73 ? 5.935 -6.575 -3.243 1.00 93.00 73 ARG A N 1
ATOM 534 C CA . ARG A 1 73 ? 6.897 -7.584 -3.719 1.00 93.00 73 ARG A CA 1
ATOM 535 C C . ARG A 1 73 ? 6.386 -8.374 -4.924 1.00 93.00 73 ARG A C 1
ATOM 537 O O . ARG A 1 73 ? 7.187 -8.804 -5.746 1.00 93.00 73 ARG A O 1
ATOM 544 N N . ALA A 1 74 ? 5.070 -8.545 -5.048 1.00 92.44 74 ALA A N 1
ATOM 545 C CA . ALA A 1 74 ? 4.448 -9.186 -6.203 1.00 92.44 74 ALA A CA 1
ATOM 546 C C . ALA A 1 74 ? 4.593 -8.366 -7.497 1.00 92.44 74 ALA A C 1
ATOM 548 O O . ALA A 1 74 ? 4.516 -8.936 -8.583 1.00 92.44 74 ALA A O 1
ATOM 549 N N . VAL A 1 75 ? 4.802 -7.046 -7.402 1.00 88.62 75 VAL A N 1
ATOM 550 C CA . VAL A 1 75 ? 5.073 -6.194 -8.571 1.00 88.62 75 VAL A CA 1
ATOM 551 C C . VAL A 1 75 ? 6.534 -6.300 -8.994 1.00 88.62 75 VAL A C 1
ATOM 553 O O . VAL A 1 75 ? 6.816 -6.506 -10.172 1.00 88.62 75 VAL A O 1
ATOM 556 N N . SER A 1 76 ? 7.463 -6.175 -8.048 1.00 86.56 76 SER A N 1
ATOM 557 C CA . SER A 1 76 ? 8.880 -6.448 -8.282 1.00 86.56 76 SER A CA 1
ATOM 558 C C . SER A 1 76 ? 9.581 -6.793 -6.973 1.00 86.56 76 SER A C 1
ATOM 560 O O . SER A 1 76 ? 9.463 -6.077 -5.977 1.00 86.56 76 SER A O 1
ATOM 562 N N . ALA A 1 77 ? 10.361 -7.874 -6.996 1.00 88.56 77 ALA A N 1
ATOM 563 C CA . ALA A 1 77 ? 11.192 -8.292 -5.871 1.00 88.56 77 ALA A CA 1
ATOM 564 C C . ALA A 1 77 ? 12.393 -7.357 -5.629 1.00 88.56 77 ALA A C 1
ATOM 566 O O . ALA A 1 77 ? 13.018 -7.433 -4.575 1.00 88.56 77 ALA A O 1
ATOM 567 N N . GLU A 1 78 ? 12.714 -6.480 -6.586 1.00 89.12 78 GLU A N 1
ATOM 568 C CA . GLU A 1 78 ? 13.811 -5.509 -6.478 1.00 89.12 78 GLU A CA 1
ATOM 569 C C . GLU A 1 78 ? 13.410 -4.263 -5.673 1.00 89.12 78 GLU A C 1
ATOM 571 O O . GLU A 1 78 ? 14.275 -3.503 -5.238 1.00 89.12 78 GLU A O 1
ATOM 576 N N . ILE A 1 79 ? 12.106 -4.060 -5.441 1.00 90.88 79 ILE A N 1
ATOM 577 C CA . ILE A 1 79 ? 11.606 -2.920 -4.675 1.00 90.88 79 ILE A CA 1
ATOM 578 C C . ILE A 1 79 ? 11.974 -3.096 -3.199 1.00 90.88 79 ILE A C 1
ATOM 580 O O . ILE A 1 79 ? 11.477 -3.981 -2.499 1.00 90.88 79 ILE A O 1
ATOM 584 N N . SER A 1 80 ? 12.816 -2.193 -2.709 1.00 92.12 80 SER A N 1
ATOM 585 C CA . SER A 1 80 ? 13.105 -2.039 -1.288 1.00 92.12 80 SER A CA 1
ATOM 586 C C . SER A 1 80 ? 11.952 -1.318 -0.599 1.00 92.12 80 SER A C 1
ATOM 588 O O . SER A 1 80 ? 11.439 -0.328 -1.117 1.00 92.12 80 SER A O 1
ATOM 590 N N . VAL A 1 81 ? 11.558 -1.782 0.587 1.00 92.69 81 VAL A N 1
ATOM 591 C CA . VAL A 1 81 ? 10.458 -1.175 1.348 1.00 92.69 81 VAL A CA 1
ATOM 592 C C . VAL A 1 81 ? 10.971 -0.606 2.663 1.00 92.69 81 VAL A C 1
ATOM 594 O O . VAL A 1 81 ? 11.640 -1.303 3.425 1.00 92.69 81 VAL A O 1
ATOM 597 N N . ILE A 1 82 ? 10.637 0.654 2.931 1.00 91.25 82 ILE A N 1
ATOM 598 C CA . ILE A 1 82 ? 10.804 1.294 4.237 1.00 91.25 82 ILE A CA 1
ATOM 599 C C . ILE A 1 82 ? 9.427 1.352 4.886 1.00 91.25 82 ILE A C 1
ATOM 601 O O . ILE A 1 82 ? 8.580 2.133 4.462 1.00 91.25 82 ILE A O 1
ATOM 605 N N . ASP A 1 83 ? 9.210 0.527 5.905 1.00 90.12 83 ASP A N 1
ATOM 606 C CA . ASP A 1 83 ? 7.952 0.490 6.645 1.00 90.12 83 ASP A CA 1
ATOM 607 C C . ASP A 1 83 ? 8.033 1.345 7.920 1.00 90.12 83 ASP A C 1
ATOM 609 O O . ASP A 1 83 ? 8.786 1.037 8.844 1.00 90.12 83 ASP A O 1
ATOM 613 N N . MET A 1 84 ? 7.263 2.435 7.953 1.00 90.69 84 MET A N 1
ATOM 614 C CA . MET A 1 84 ? 7.073 3.321 9.109 1.00 90.69 84 MET A CA 1
ATOM 615 C C . MET A 1 84 ? 5.618 3.295 9.607 1.00 90.69 84 MET A C 1
ATOM 617 O O . MET A 1 84 ? 5.159 4.234 10.261 1.00 90.69 84 MET A O 1
ATOM 621 N N . THR A 1 85 ? 4.863 2.249 9.268 1.00 89.56 85 THR A N 1
ATOM 622 C CA . THR A 1 85 ? 3.471 2.093 9.693 1.00 89.56 85 THR A CA 1
ATOM 623 C C . THR A 1 85 ? 3.374 1.747 11.175 1.00 89.56 85 THR A C 1
ATOM 625 O O . THR A 1 85 ? 4.236 1.083 11.752 1.00 89.56 85 THR A O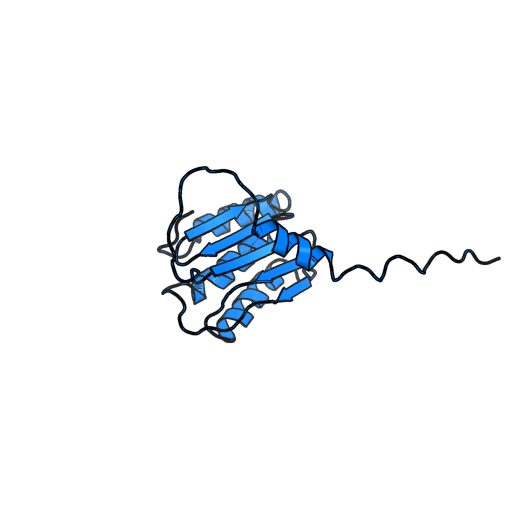 1
ATOM 628 N N . THR A 1 86 ? 2.282 2.166 11.802 1.00 90.38 86 THR A N 1
ATOM 629 C CA . THR A 1 86 ? 1.924 1.796 13.173 1.00 90.38 86 THR A CA 1
ATOM 630 C C . THR A 1 86 ? 0.670 0.935 13.159 1.00 90.38 86 THR A C 1
ATOM 632 O O . THR A 1 86 ? -0.269 1.211 12.415 1.00 90.38 86 THR A O 1
ATOM 635 N N . LEU A 1 87 ? 0.633 -0.106 13.992 1.00 91.75 87 LEU A N 1
ATOM 636 C CA . LEU A 1 87 ? -0.560 -0.934 14.111 1.00 91.75 87 LEU A CA 1
ATOM 637 C C . LEU A 1 87 ? -1.607 -0.246 14.992 1.00 91.75 87 LEU A C 1
ATOM 639 O O . LEU A 1 87 ? -1.329 0.111 16.136 1.00 91.75 87 LEU A O 1
ATOM 643 N N . ALA A 1 88 ? -2.812 -0.082 14.463 1.00 88.94 88 ALA A N 1
ATOM 644 C CA . ALA A 1 88 ? -3.956 0.487 15.154 1.00 88.94 88 ALA A CA 1
ATOM 645 C C . ALA A 1 88 ? -5.235 -0.218 14.692 1.00 88.94 88 ALA A C 1
ATOM 647 O O . ALA A 1 88 ? -5.694 -0.013 13.571 1.00 88.94 88 ALA A O 1
ATOM 648 N N . ALA A 1 89 ? -5.844 -1.007 15.580 1.00 86.06 89 ALA A N 1
ATOM 649 C CA . ALA A 1 89 ? -6.998 -1.852 15.259 1.00 86.06 89 ALA A CA 1
ATOM 650 C C . ALA A 1 89 ? -8.277 -1.075 14.883 1.00 86.06 89 ALA A C 1
ATOM 652 O O . ALA A 1 89 ? -9.212 -1.654 14.339 1.00 86.06 89 ALA A O 1
ATOM 653 N N . GLN A 1 90 ? -8.334 0.234 15.151 1.00 83.38 90 GLN A N 1
ATOM 654 C CA . GLN A 1 90 ? -9.490 1.099 14.874 1.00 83.38 90 GLN A CA 1
ATOM 655 C C . GLN A 1 90 ? -9.596 1.506 13.392 1.00 83.38 90 GLN A C 1
ATOM 657 O O . GLN A 1 90 ? -9.950 2.641 13.077 1.00 83.38 90 GLN A O 1
ATOM 662 N N . ALA A 1 91 ? -9.260 0.596 12.478 1.00 84.75 91 ALA A N 1
ATOM 663 C CA . ALA A 1 91 ? -9.319 0.868 11.054 1.00 84.75 91 ALA A CA 1
ATOM 664 C C . ALA A 1 91 ? -10.776 0.980 10.563 1.00 84.75 91 ALA A C 1
ATOM 666 O O . ALA A 1 91 ? -11.643 0.219 11.007 1.00 84.75 91 ALA A O 1
ATOM 667 N N . PRO A 1 92 ? -11.055 1.878 9.606 1.00 83.38 92 PRO A N 1
ATOM 668 C CA . PRO A 1 92 ? -12.330 1.927 8.904 1.00 83.38 92 PRO A CA 1
ATOM 669 C C . PRO A 1 92 ? -12.660 0.604 8.201 1.00 83.38 92 PRO A C 1
ATOM 671 O O . PRO A 1 92 ? -11.774 -0.150 7.783 1.00 83.38 92 PRO A O 1
ATOM 674 N N . ALA A 1 93 ? -13.953 0.326 8.029 1.00 81.00 93 ALA A N 1
ATOM 675 C CA . ALA A 1 93 ? -14.400 -0.860 7.308 1.00 81.00 93 ALA A CA 1
ATOM 676 C C . ALA A 1 93 ? -13.826 -0.880 5.878 1.00 81.00 93 ALA A C 1
ATOM 678 O O . ALA A 1 93 ? -13.834 0.130 5.181 1.00 81.00 93 ALA A O 1
ATOM 679 N N . GLY A 1 94 ? -13.312 -2.035 5.447 1.00 82.31 94 GLY A N 1
ATOM 680 C CA . GLY A 1 94 ? -12.709 -2.208 4.119 1.00 82.31 94 GLY A CA 1
ATOM 681 C C . GLY A 1 94 ? -11.240 -1.782 4.006 1.00 82.31 94 GLY A C 1
ATOM 682 O O . GLY A 1 94 ? -10.581 -2.179 3.046 1.00 82.31 94 GLY A O 1
ATOM 683 N N . PHE A 1 95 ? -10.678 -1.077 4.996 1.00 85.38 95 PHE A N 1
ATOM 684 C CA . PHE A 1 95 ? -9.293 -0.588 4.940 1.00 85.38 95 PHE A CA 1
ATOM 685 C C . PHE A 1 95 ? -8.264 -1.723 4.826 1.00 85.38 95 PHE A C 1
ATOM 687 O O . PHE A 1 95 ? -7.344 -1.645 4.018 1.00 85.38 95 PHE A O 1
ATOM 694 N N . ALA A 1 96 ? -8.461 -2.822 5.563 1.00 87.19 96 ALA A N 1
ATOM 695 C CA . ALA A 1 96 ? -7.594 -4.006 5.506 1.00 87.19 96 ALA A CA 1
ATOM 696 C C . ALA A 1 96 ? -7.521 -4.640 4.101 1.00 87.19 96 ALA A C 1
ATOM 698 O O . ALA A 1 96 ? -6.506 -5.221 3.731 1.00 87.19 96 ALA A O 1
ATOM 699 N N . GLN A 1 97 ? -8.589 -4.514 3.306 1.00 86.88 97 GLN A N 1
ATOM 700 C CA . GLN A 1 97 ? -8.642 -5.025 1.933 1.00 86.88 97 GLN A CA 1
ATOM 701 C C . GLN A 1 97 ? -8.091 -4.006 0.927 1.00 86.88 97 GLN A C 1
ATOM 703 O O . GLN A 1 97 ? -7.461 -4.385 -0.058 1.00 86.88 97 GLN A O 1
ATOM 708 N N . ALA A 1 98 ? -8.296 -2.712 1.179 1.00 86.56 98 ALA A N 1
ATOM 709 C CA . ALA A 1 98 ? -7.831 -1.644 0.300 1.00 86.56 98 ALA A CA 1
ATOM 710 C C . ALA A 1 98 ? -6.340 -1.337 0.438 1.00 86.56 98 ALA A C 1
ATOM 712 O O . ALA A 1 98 ? -5.702 -1.012 -0.559 1.00 86.56 98 ALA A O 1
ATOM 713 N N . ALA A 1 99 ? -5.765 -1.485 1.631 1.00 91.56 99 ALA A N 1
ATOM 714 C CA . ALA A 1 99 ? -4.346 -1.259 1.879 1.00 91.56 99 ALA A CA 1
ATOM 715 C C . ALA A 1 99 ? -3.422 -2.057 0.929 1.00 91.56 99 ALA A C 1
ATOM 717 O O . ALA A 1 99 ? -2.588 -1.435 0.265 1.00 91.56 99 ALA A O 1
ATOM 718 N N . PRO A 1 100 ? -3.555 -3.392 0.771 1.00 93.00 100 PRO A N 1
ATOM 719 C CA . PRO A 1 100 ? -2.709 -4.142 -0.159 1.00 93.00 100 PRO A CA 1
ATOM 720 C C . PRO A 1 100 ? -2.974 -3.792 -1.629 1.00 93.00 100 PRO A C 1
ATOM 722 O O . PRO A 1 100 ? -2.039 -3.767 -2.430 1.00 93.00 100 PRO A O 1
ATOM 725 N N . TRP A 1 101 ? -4.216 -3.463 -1.996 1.00 91.12 101 TRP A N 1
ATOM 726 C CA . TRP A 1 101 ? -4.536 -2.979 -3.342 1.00 91.12 101 TRP A CA 1
ATOM 727 C C . TRP A 1 101 ? -3.832 -1.645 -3.644 1.00 91.12 101 TRP A C 1
ATOM 729 O O . TRP A 1 101 ? -3.158 -1.520 -4.670 1.00 91.12 101 TRP A O 1
ATOM 739 N N . ALA A 1 102 ? -3.902 -0.686 -2.716 1.00 89.31 102 ALA A N 1
ATOM 740 C CA . ALA A 1 102 ? -3.222 0.605 -2.806 1.00 89.31 102 ALA A CA 1
ATOM 741 C C . ALA A 1 102 ? -1.694 0.436 -2.892 1.00 89.31 102 ALA A C 1
ATOM 743 O O . ALA A 1 102 ? -1.030 1.134 -3.655 1.00 89.31 102 ALA A O 1
ATOM 744 N N . ALA A 1 103 ? -1.141 -0.546 -2.177 1.00 92.19 103 ALA A N 1
ATOM 745 C CA . ALA A 1 103 ? 0.274 -0.905 -2.221 1.00 92.19 103 ALA A CA 1
ATOM 746 C C . ALA A 1 103 ? 0.728 -1.464 -3.565 1.00 92.19 103 ALA A C 1
ATOM 748 O O . ALA A 1 103 ? 1.739 -1.012 -4.106 1.00 92.19 103 ALA A O 1
ATOM 749 N N . GLY A 1 104 ? -0.041 -2.382 -4.148 1.00 90.62 104 GLY A N 1
ATOM 750 C CA . GLY A 1 104 ? 0.223 -2.867 -5.500 1.00 90.62 104 GLY A CA 1
ATOM 751 C C . GLY A 1 104 ? 0.133 -1.752 -6.546 1.00 90.62 104 GLY A C 1
ATOM 752 O O . GLY A 1 104 ? 0.926 -1.726 -7.487 1.00 90.62 104 GLY A O 1
ATOM 753 N N . LEU A 1 105 ? -0.796 -0.806 -6.370 1.00 88.88 105 LEU A N 1
ATOM 754 C CA . LEU A 1 105 ? -0.928 0.356 -7.243 1.00 88.88 105 LEU A CA 1
ATOM 755 C C . LEU A 1 105 ? 0.282 1.293 -7.129 1.00 88.88 105 LEU A C 1
ATOM 757 O O . LEU A 1 105 ? 0.908 1.593 -8.144 1.00 88.88 105 LEU A O 1
ATOM 761 N N . ALA A 1 106 ? 0.665 1.686 -5.911 1.00 88.06 106 ALA A N 1
ATOM 762 C CA . ALA A 1 106 ? 1.830 2.536 -5.656 1.00 88.06 106 ALA A CA 1
ATOM 763 C C . ALA A 1 106 ? 3.123 1.913 -6.207 1.00 88.06 106 ALA A C 1
ATOM 765 O O . ALA A 1 106 ? 3.926 2.589 -6.848 1.00 88.06 106 ALA A O 1
ATOM 766 N N . ALA A 1 107 ? 3.287 0.597 -6.045 1.00 89.31 107 ALA A N 1
ATOM 767 C CA . ALA A 1 107 ? 4.432 -0.152 -6.553 1.00 89.31 107 ALA A CA 1
ATOM 768 C C . ALA A 1 107 ? 4.536 -0.178 -8.089 1.00 89.31 107 ALA A C 1
ATOM 770 O O . ALA A 1 107 ? 5.573 -0.578 -8.608 1.00 89.31 107 ALA A O 1
ATOM 771 N N . ARG A 1 108 ? 3.499 0.246 -8.826 1.00 88.38 108 ARG A N 1
ATOM 772 C CA . ARG A 1 108 ? 3.492 0.368 -10.298 1.00 88.38 108 ARG A CA 1
ATOM 773 C C . ARG A 1 108 ? 3.746 1.796 -10.783 1.00 88.38 108 ARG A C 1
ATOM 775 O O . ARG A 1 108 ? 3.924 2.002 -11.984 1.00 88.38 108 ARG A O 1
ATOM 782 N N . LEU A 1 109 ? 3.792 2.772 -9.876 1.00 85.31 109 LEU A N 1
ATOM 783 C CA . LEU A 1 109 ? 4.093 4.170 -10.186 1.00 85.31 109 LEU A CA 1
ATOM 784 C C . LEU A 1 109 ? 5.597 4.422 -10.032 1.00 85.31 109 LEU A C 1
ATOM 786 O O . LEU A 1 109 ? 6.178 4.009 -9.036 1.00 85.31 109 LEU A O 1
ATOM 790 N N . LYS A 1 110 ? 6.260 5.045 -11.008 1.00 85.88 110 LYS A N 1
ATOM 791 C CA . LYS A 1 110 ? 7.702 5.343 -10.959 1.00 85.88 110 LYS A CA 1
ATOM 792 C C . LYS A 1 110 ? 7.998 6.712 -11.593 1.00 85.88 110 LYS A C 1
ATOM 794 O O . LYS A 1 110 ? 8.158 6.791 -12.814 1.00 85.88 110 LYS A O 1
ATOM 799 N N . PRO A 1 111 ? 8.121 7.794 -10.800 1.00 84.56 111 PRO A N 1
ATOM 800 C CA . PRO A 1 111 ? 7.751 7.923 -9.384 1.00 84.56 111 PRO A CA 1
ATOM 801 C C . PRO A 1 111 ? 6.232 8.081 -9.190 1.00 84.56 111 PRO A C 1
ATOM 803 O O . PRO A 1 111 ? 5.504 8.394 -10.141 1.00 84.56 111 PRO A O 1
ATOM 806 N N . GLY A 1 112 ? 5.756 7.903 -7.958 1.00 83.69 112 GLY A N 1
ATOM 807 C CA . GLY A 1 112 ? 4.383 8.255 -7.592 1.00 83.69 112 GLY A CA 1
ATOM 808 C C . GLY A 1 112 ? 4.034 8.022 -6.130 1.00 83.69 112 GLY A C 1
ATOM 809 O O . GLY A 1 112 ? 4.812 7.453 -5.368 1.00 83.69 112 GLY A O 1
ATOM 810 N N . SER A 1 113 ? 2.846 8.465 -5.747 1.00 81.50 113 SER A N 1
ATOM 811 C CA . SER A 1 113 ? 2.307 8.375 -4.398 1.00 81.50 113 SER A CA 1
ATOM 812 C C . SER A 1 113 ? 0.857 7.898 -4.415 1.00 81.50 113 SER A C 1
ATOM 814 O O . SER A 1 113 ? 0.094 8.140 -5.352 1.00 81.50 113 SER A O 1
ATOM 816 N N . VAL A 1 114 ? 0.481 7.189 -3.357 1.00 83.88 114 VAL A N 1
ATOM 817 C CA . VAL A 1 114 ? -0.896 6.797 -3.075 1.00 83.88 114 VAL A CA 1
ATOM 818 C C . VAL A 1 114 ? -1.194 7.140 -1.624 1.00 83.88 114 VAL A C 1
ATOM 820 O O . VAL A 1 114 ? -0.450 6.751 -0.722 1.00 83.88 114 VAL A O 1
ATOM 823 N N . LEU A 1 115 ? -2.288 7.859 -1.405 1.00 84.50 115 LEU A N 1
ATOM 824 C CA . LEU A 1 115 ? -2.820 8.156 -0.084 1.00 84.50 115 LEU A CA 1
ATOM 825 C C . LEU A 1 115 ? -4.177 7.478 0.059 1.00 84.50 115 LEU A C 1
ATOM 827 O O . LEU A 1 115 ? -5.079 7.713 -0.738 1.00 84.50 115 LEU A O 1
ATOM 831 N N . LEU A 1 116 ? -4.314 6.654 1.088 1.00 83.88 116 LEU A N 1
ATOM 832 C CA . LEU A 1 116 ? -5.562 6.015 1.475 1.00 83.88 116 LEU A CA 1
ATOM 833 C C . LEU A 1 116 ? -6.047 6.655 2.775 1.00 83.88 116 LEU A C 1
ATOM 835 O O . LEU A 1 116 ? -5.365 6.548 3.792 1.00 83.88 116 LEU A O 1
ATOM 839 N N . SER A 1 117 ? -7.214 7.294 2.756 1.00 82.12 117 SER A N 1
ATOM 840 C CA . SER A 1 117 ? -7.827 7.947 3.916 1.00 82.12 117 SER A CA 1
ATOM 841 C C . SER A 1 117 ? -9.265 7.474 4.071 1.00 82.12 117 SER A C 1
ATOM 843 O O . SER A 1 117 ? -10.150 7.919 3.348 1.00 82.12 117 SER A O 1
ATOM 845 N N . GLY A 1 118 ? -9.524 6.560 5.007 1.00 76.38 118 GLY A N 1
ATOM 846 C CA . GLY A 1 118 ? -10.851 5.949 5.115 1.00 76.38 118 GLY A CA 1
ATOM 847 C C . GLY A 1 118 ? -11.238 5.200 3.839 1.00 76.38 118 GLY A C 1
ATOM 848 O O . GLY A 1 118 ? -10.717 4.114 3.590 1.00 76.38 118 GLY A O 1
ATOM 849 N N . THR A 1 119 ? -12.154 5.782 3.064 1.00 73.00 119 THR A N 1
ATOM 850 C CA . THR A 1 119 ? -12.632 5.285 1.761 1.00 73.00 119 THR A CA 1
ATOM 851 C C . THR A 1 119 ? -12.113 6.091 0.568 1.00 73.00 119 THR A C 1
ATOM 853 O O . THR A 1 119 ? -12.355 5.721 -0.579 1.00 73.00 119 THR A O 1
ATOM 856 N N . ASP A 1 120 ? -11.411 7.190 0.815 1.00 76.12 120 ASP A N 1
ATOM 857 C CA . ASP A 1 120 ? -10.865 8.051 -0.226 1.00 76.12 120 ASP A CA 1
ATOM 858 C C . ASP A 1 120 ? -9.459 7.582 -0.600 1.00 76.12 120 ASP A C 1
ATOM 860 O O . ASP A 1 120 ? -8.629 7.290 0.269 1.00 76.12 120 ASP A O 1
ATOM 864 N N . VAL A 1 121 ? -9.197 7.484 -1.903 1.00 80.56 121 VAL A N 1
ATOM 865 C CA . VAL A 1 121 ? -7.895 7.099 -2.446 1.00 80.56 121 VAL A CA 1
ATOM 866 C C . VAL A 1 121 ? -7.421 8.197 -3.380 1.00 80.56 121 VAL A C 1
ATOM 868 O O . VAL A 1 121 ? -7.981 8.39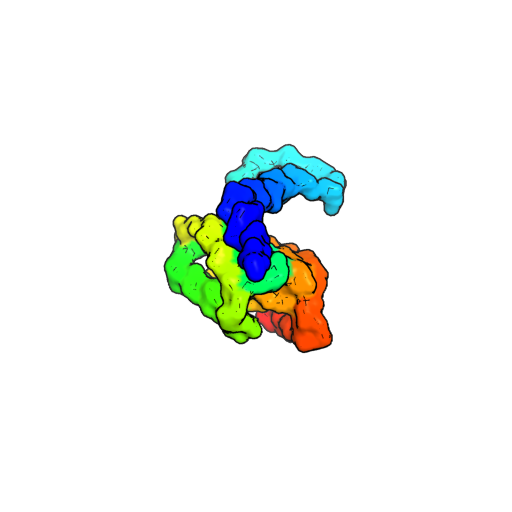1 -4.451 1.00 80.56 121 VAL A O 1
ATOM 871 N N . THR A 1 122 ? -6.330 8.861 -3.025 1.00 76.00 122 THR A N 1
ATOM 872 C CA . THR A 1 122 ? -5.640 9.782 -3.929 1.00 76.00 122 THR A CA 1
ATOM 873 C C . THR A 1 122 ? -4.450 9.072 -4.554 1.00 76.00 122 THR A C 1
ATOM 875 O O . THR A 1 122 ? -3.654 8.450 -3.852 1.00 76.00 122 THR A O 1
ATOM 878 N N . VAL A 1 123 ? -4.322 9.162 -5.877 1.00 81.38 123 VAL A N 1
ATOM 879 C CA . VAL A 1 123 ? -3.234 8.545 -6.643 1.00 81.38 123 VAL A CA 1
ATOM 880 C C . VAL A 1 123 ? -2.567 9.618 -7.484 1.00 81.38 123 VAL A C 1
ATOM 882 O O . VAL A 1 123 ? -3.212 10.230 -8.333 1.00 81.38 123 VAL A O 1
ATOM 885 N N . GLU A 1 124 ? -1.269 9.816 -7.290 1.00 76.94 124 GLU A N 1
ATOM 886 C CA . GLU A 1 124 ? -0.480 10.774 -8.058 1.00 76.94 124 GLU A CA 1
ATOM 887 C C . GLU A 1 124 ? 0.790 10.122 -8.599 1.00 76.94 124 GLU A C 1
ATOM 889 O O . GLU A 1 124 ? 1.387 9.243 -7.985 1.00 76.94 124 GLU A O 1
ATOM 894 N N . GLY A 1 125 ? 1.238 10.568 -9.769 1.00 82.31 125 GLY A N 1
ATOM 895 C CA . GLY A 1 125 ? 2.507 10.138 -10.347 1.00 82.31 125 GLY A CA 1
ATOM 896 C C . GLY A 1 125 ? 2.373 9.543 -11.737 1.00 82.31 125 GLY A C 1
ATOM 897 O O . GLY A 1 125 ? 1.408 9.788 -12.463 1.00 82.31 125 GLY A O 1
ATOM 898 N N . ARG A 1 126 ? 3.402 8.797 -12.140 1.00 78.50 126 ARG A N 1
ATOM 899 C CA . ARG A 1 126 ? 3.537 8.269 -13.497 1.00 78.50 126 ARG A CA 1
ATOM 900 C C . ARG A 1 126 ? 3.596 6.743 -13.483 1.00 78.50 126 ARG A C 1
ATOM 902 O O . ARG A 1 126 ? 4.395 6.194 -12.730 1.00 78.50 126 ARG A O 1
ATOM 909 N N . PRO A 1 127 ? 2.837 6.049 -14.343 1.00 84.06 127 PRO A N 1
ATOM 910 C CA . PRO A 1 127 ? 2.993 4.610 -14.511 1.00 84.06 127 PRO A CA 1
ATOM 911 C C . PRO A 1 127 ? 4.391 4.228 -15.022 1.00 84.06 127 PRO A C 1
ATOM 913 O O . PRO A 1 127 ? 4.969 4.928 -15.857 1.00 84.06 127 PRO A O 1
ATOM 916 N N . ASP A 1 128 ? 4.919 3.102 -14.546 1.00 78.56 128 ASP A N 1
ATOM 917 C CA . ASP A 1 128 ? 6.227 2.572 -14.949 1.00 78.56 128 ASP A CA 1
ATOM 918 C C . ASP A 1 128 ? 6.170 1.934 -16.354 1.00 78.56 128 ASP A C 1
ATOM 920 O O . ASP A 1 128 ? 5.879 0.747 -16.532 1.00 78.56 128 ASP A O 1
ATOM 924 N N . GLY A 1 129 ? 6.368 2.761 -17.384 1.00 78.12 129 GLY A N 1
ATOM 925 C CA . GLY A 1 129 ? 6.291 2.353 -18.789 1.00 78.12 129 GLY A CA 1
ATOM 926 C C . GLY A 1 129 ? 4.888 1.911 -19.237 1.00 78.12 129 GLY A C 1
ATOM 927 O O . GLY A 1 129 ? 3.886 2.107 -18.548 1.00 78.12 129 GLY A O 1
ATOM 928 N N . LEU A 1 130 ? 4.802 1.298 -20.423 1.00 75.69 130 LEU A N 1
ATOM 929 C CA . LEU A 1 130 ? 3.524 0.836 -20.996 1.00 75.69 130 LEU A CA 1
ATOM 930 C C . LEU A 1 130 ? 2.895 -0.309 -20.186 1.00 75.69 130 LEU A C 1
ATOM 932 O O . LEU A 1 130 ? 1.676 -0.358 -20.024 1.00 75.69 130 LEU A O 1
ATOM 936 N N . ALA A 1 131 ? 3.722 -1.204 -19.638 1.00 73.31 131 ALA A N 1
ATOM 937 C CA . ALA A 1 131 ? 3.260 -2.280 -18.765 1.00 73.31 131 ALA A CA 1
ATOM 938 C C . ALA A 1 131 ? 2.666 -1.725 -17.459 1.00 73.31 131 ALA A C 1
ATOM 940 O O . ALA A 1 131 ? 1.586 -2.149 -17.048 1.00 73.31 131 ALA A O 1
ATOM 941 N N . GLY A 1 132 ? 3.317 -0.724 -16.851 1.00 73.25 132 GLY A N 1
ATOM 942 C CA . GLY A 1 132 ? 2.793 -0.018 -15.686 1.00 73.25 132 GLY A CA 1
ATOM 943 C C . GLY A 1 132 ? 1.477 0.693 -15.985 1.00 73.25 132 GLY A C 1
ATOM 944 O O . GLY A 1 132 ? 0.562 0.632 -15.171 1.00 73.25 132 GLY A O 1
ATOM 945 N N . GLN A 1 133 ? 1.327 1.301 -17.165 1.00 75.69 133 GLN A N 1
ATOM 946 C CA . GLN A 1 133 ? 0.085 1.977 -17.555 1.00 75.69 133 GLN A CA 1
ATOM 947 C C . GLN A 1 133 ? -1.107 1.013 -17.629 1.00 75.69 133 GLN A C 1
ATOM 949 O O . GLN A 1 133 ? -2.153 1.289 -17.041 1.00 75.69 133 GLN A O 1
ATOM 954 N N . ALA A 1 134 ? -0.945 -0.135 -18.293 1.00 76.62 134 ALA A N 1
ATOM 955 C CA . ALA A 1 134 ? -1.989 -1.158 -18.358 1.00 76.62 134 ALA A CA 1
ATOM 956 C C . ALA A 1 134 ? -2.306 -1.740 -16.970 1.00 76.62 134 ALA A C 1
ATOM 958 O O . ALA A 1 134 ? -3.467 -1.961 -16.631 1.00 76.62 134 ALA A O 1
ATOM 959 N N . ALA A 1 135 ? -1.280 -1.940 -16.141 1.00 75.00 135 ALA A N 1
ATOM 960 C CA . ALA A 1 135 ? -1.440 -2.472 -14.795 1.00 75.00 135 ALA A CA 1
ATOM 961 C C . ALA A 1 135 ? -2.110 -1.475 -13.831 1.00 75.00 135 ALA A C 1
ATOM 963 O O . ALA A 1 135 ? -2.854 -1.896 -12.946 1.00 75.00 135 ALA A O 1
ATOM 964 N N . VAL A 1 136 ? -1.868 -0.171 -13.988 1.00 77.62 136 VAL A N 1
ATOM 965 C CA . VAL A 1 136 ? -2.580 0.887 -13.255 1.00 77.62 136 VAL A CA 1
ATOM 966 C C . VAL A 1 136 ? -4.046 0.911 -13.680 1.00 77.62 136 VAL A C 1
ATOM 968 O O . VAL A 1 136 ? -4.912 0.853 -12.816 1.00 77.62 136 VAL A O 1
ATOM 971 N N . ALA A 1 137 ? -4.339 0.894 -14.984 1.00 79.06 137 ALA A N 1
ATOM 972 C CA . ALA A 1 137 ? -5.717 0.860 -15.479 1.00 79.06 137 ALA A CA 1
ATOM 973 C C . ALA A 1 137 ? -6.491 -0.364 -14.954 1.00 79.06 137 ALA A C 1
ATOM 975 O O . ALA A 1 137 ? -7.564 -0.215 -14.378 1.00 79.06 137 ALA A O 1
ATOM 976 N N . ALA A 1 138 ? -5.898 -1.559 -15.041 1.00 76.81 138 ALA A N 1
ATOM 977 C CA . ALA A 1 138 ? -6.507 -2.781 -14.517 1.00 76.81 138 ALA A CA 1
ATOM 978 C C . ALA A 1 138 ? -6.730 -2.731 -12.994 1.00 76.81 138 ALA A C 1
ATOM 980 O O . ALA A 1 138 ? -7.746 -3.210 -12.499 1.00 76.81 138 ALA A O 1
ATOM 981 N N . ALA A 1 139 ? -5.803 -2.135 -12.237 1.00 75.19 139 ALA A N 1
ATOM 982 C CA . ALA A 1 139 ? -5.975 -1.971 -10.796 1.00 75.19 139 ALA A CA 1
ATOM 983 C C . ALA A 1 139 ? -7.129 -1.016 -10.457 1.00 75.19 139 ALA A C 1
ATOM 985 O O . ALA A 1 139 ? -7.867 -1.283 -9.510 1.00 75.19 139 ALA A O 1
ATOM 986 N N . LEU A 1 140 ? -7.308 0.060 -11.228 1.00 76.06 140 LEU A N 1
ATOM 987 C CA . LEU A 1 140 ? -8.408 1.010 -11.038 1.00 76.06 140 LEU A CA 1
ATOM 988 C C . LEU A 1 140 ? -9.779 0.397 -11.365 1.00 76.06 140 LEU A C 1
ATOM 990 O O . LEU A 1 140 ? -10.758 0.739 -10.698 1.00 76.06 140 LEU A O 1
ATOM 994 N N . ASP A 1 141 ? -9.842 -0.539 -12.315 1.00 79.75 141 ASP A N 1
ATOM 995 C CA . ASP A 1 141 ? -11.052 -1.322 -12.607 1.00 79.75 141 ASP A CA 1
ATOM 996 C C . ASP A 1 141 ? -11.375 -2.331 -11.494 1.00 79.75 141 ASP A C 1
ATOM 998 O O . ASP A 1 141 ? -12.539 -2.570 -11.179 1.00 79.75 141 ASP A O 1
ATOM 1002 N N . GLN A 1 142 ? -10.351 -2.904 -10.853 1.00 77.31 142 GLN A N 1
ATOM 1003 C CA . GLN A 1 142 ? -10.487 -3.854 -9.739 1.00 77.31 142 GLN A CA 1
ATOM 1004 C C . GLN A 1 142 ? -10.596 -3.184 -8.363 1.00 77.31 142 GLN A C 1
ATOM 1006 O O . GLN A 1 142 ? -10.354 -3.823 -7.335 1.00 77.31 142 GLN A O 1
ATOM 1011 N N . ARG A 1 143 ? -10.929 -1.892 -8.325 1.00 77.00 143 ARG A N 1
ATOM 1012 C CA . ARG A 1 143 ? -11.037 -1.135 -7.079 1.00 77.00 143 ARG A CA 1
ATOM 1013 C C . ARG A 1 143 ? -12.001 -1.826 -6.103 1.00 77.00 143 ARG A C 1
ATOM 1015 O O . ARG A 1 143 ? -13.105 -2.203 -6.509 1.00 77.00 143 ARG A O 1
ATOM 1022 N N . PRO A 1 144 ? -11.638 -1.948 -4.814 1.00 75.06 144 PRO A N 1
ATOM 1023 C CA . PRO A 1 144 ? -12.560 -2.442 -3.803 1.00 75.06 144 PRO A CA 1
ATOM 1024 C C . PRO A 1 144 ? -13.842 -1.597 -3.759 1.00 75.06 144 PRO A C 1
ATOM 1026 O O . PRO A 1 144 ? -13.817 -0.377 -3.947 1.00 75.06 144 PRO A O 1
ATOM 1029 N N . ALA A 1 145 ? -14.978 -2.250 -3.515 1.00 68.94 145 ALA A N 1
ATOM 1030 C CA . ALA A 1 145 ? -16.263 -1.566 -3.452 1.00 68.94 145 ALA A CA 1
ATOM 1031 C C . ALA A 1 145 ? -16.276 -0.530 -2.313 1.00 68.94 145 ALA A C 1
ATOM 1033 O O . ALA A 1 145 ? -15.809 -0.809 -1.210 1.00 68.94 145 ALA A O 1
ATOM 1034 N N . GLY A 1 146 ? -16.830 0.655 -2.586 1.00 61.12 146 GLY A N 1
ATOM 1035 C CA . GLY A 1 146 ? -16.947 1.746 -1.612 1.00 61.12 146 GLY A CA 1
ATOM 1036 C C . GLY A 1 146 ? -15.816 2.779 -1.630 1.00 61.12 146 GLY A C 1
ATOM 1037 O O . GLY A 1 146 ? -15.905 3.735 -0.870 1.00 61.12 146 GLY A O 1
ATOM 1038 N N . PHE A 1 147 ? -14.800 2.633 -2.491 1.00 64.50 147 PHE A N 1
ATOM 1039 C CA . PHE A 1 147 ? -13.685 3.586 -2.578 1.00 64.50 147 PHE A CA 1
ATOM 10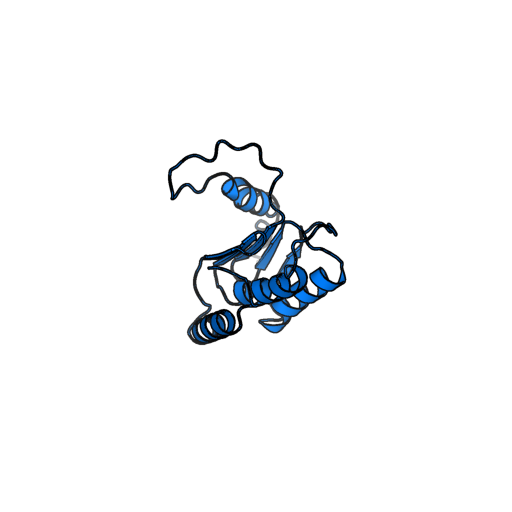40 C C . PHE A 1 147 ? -13.854 4.621 -3.695 1.00 64.50 147 PHE A C 1
ATOM 1042 O O . PHE A 1 147 ? -14.241 4.286 -4.823 1.00 64.50 147 PHE A O 1
ATOM 1049 N N . ILE A 1 148 ? -13.523 5.876 -3.392 1.00 65.69 148 ILE A N 1
ATOM 1050 C CA . ILE A 1 148 ? -13.661 7.030 -4.293 1.00 65.69 148 ILE A CA 1
ATOM 1051 C C . ILE A 1 148 ? -12.262 7.549 -4.656 1.00 65.69 148 ILE A C 1
ATOM 1053 O O . ILE A 1 148 ? -11.369 7.547 -3.809 1.00 65.69 148 ILE A O 1
ATOM 1057 N N . LEU A 1 149 ? -12.080 7.907 -5.932 1.00 58.28 149 LEU A N 1
ATOM 1058 C CA . LEU A 1 149 ? -10.857 8.493 -6.499 1.00 58.28 149 LEU A CA 1
ATOM 1059 C C . LEU A 1 149 ? -11.021 10.004 -6.655 1.00 58.28 149 LEU A C 1
ATOM 1061 O O . LEU A 1 149 ? -12.151 10.404 -7.027 1.00 58.28 149 LEU A O 1
#

Sequence (149 aa):
MADAGLGRVMRHWPRLIAMALLLLALAPHHSAAQTAETPAPYQLSLVREGDLVALGGFLPDEASRDAVLGAIRAVSAEISVIDMTTLAAQAPAGFAQAAPWAAGLAARLKPGSVLLSGTDVTVEGRPDGLAGQAAVAAALDQRPAGFIL